Protein AF-A0A1I1V015-F1 (afdb_monomer_lite)

Sequence (105 aa):
MTDNPKKISLRQQIEAVRFAETRQRTLLGGGTLRELRPPREAEYDMQRLGSAARTLEWLQAHEDEIRKLLEIPAERRALLWDRMAEVAELLDSKAAAPAREEGQS

pLDDT: mean 79.82, std 14.71, range [40.09, 95.69]

Foldseek 3Di:
DPPPPDDDDLVNVLVVLVVVLVVLVCQLVVHPDPDPDDNVVSVVVNVVSVVVNVVSVVCVVCVVVVVVLVVPDPVVSVVCVVCVVVVVVVVVVVVPDPDPDDDDD

Secondary structure (DSSP, 8-state):
----PPPPPHHHHHHHHHHHHHHHHHHHTT-SS---S-HHHHHHHHHHHHHHHHHHHHHHHTHHHHHHHHHS-HHHHHHHHHTHHHHHHHHHHHHT---------

Radius of gyration: 23.27 Å; chains: 1; bounding box: 43×65×64 Å

Structure (mmCIF, N/CA/C/O backbone):
data_AF-A0A1I1V015-F1
#
_entry.id   AF-A0A1I1V015-F1
#
loop_
_atom_site.group_PDB
_atom_site.id
_atom_site.type_symbol
_atom_site.label_atom_id
_atom_site.label_alt_id
_atom_site.label_comp_id
_atom_site.label_asym_id
_atom_site.label_entity_id
_atom_site.label_seq_id
_atom_site.pdbx_PDB_ins_code
_atom_site.Cartn_x
_atom_site.Cartn_y
_atom_site.Cartn_z
_atom_site.occupancy
_atom_site.B_iso_or_equiv
_atom_site.auth_seq_id
_atom_site.auth_comp_id
_atom_site.auth_asym_id
_atom_site.auth_atom_id
_atom_site.pdbx_PDB_model_num
ATOM 1 N N . MET A 1 1 ? 8.441 -30.016 9.826 1.00 40.09 1 MET A N 1
ATOM 2 C CA . MET A 1 1 ? 8.784 -28.582 9.905 1.00 40.09 1 MET A CA 1
ATOM 3 C C . MET A 1 1 ? 7.871 -27.848 8.945 1.00 40.09 1 MET A C 1
ATOM 5 O O . MET A 1 1 ? 8.082 -27.921 7.746 1.00 40.09 1 MET A O 1
ATOM 9 N N . THR A 1 2 ? 6.785 -27.259 9.439 1.00 47.16 2 THR A N 1
ATOM 10 C CA . THR A 1 2 ? 5.979 -26.333 8.639 1.00 47.16 2 THR A CA 1
ATOM 11 C C . THR A 1 2 ? 6.661 -24.976 8.715 1.00 47.16 2 THR A C 1
ATOM 13 O O . THR A 1 2 ? 6.531 -24.285 9.727 1.00 47.16 2 THR A O 1
ATOM 16 N N . ASP A 1 3 ? 7.439 -24.634 7.689 1.00 52.28 3 ASP A N 1
ATOM 17 C CA . ASP A 1 3 ? 7.943 -23.276 7.499 1.00 52.28 3 ASP A CA 1
ATOM 18 C C . ASP A 1 3 ? 6.739 -22.359 7.309 1.00 52.28 3 ASP A C 1
ATOM 20 O O . ASP A 1 3 ? 6.182 -22.225 6.221 1.00 52.28 3 ASP A O 1
ATOM 24 N N . ASN A 1 4 ? 6.281 -21.771 8.411 1.00 54.09 4 ASN A N 1
ATOM 25 C CA . ASN A 1 4 ? 5.302 -20.706 8.360 1.00 54.09 4 ASN A CA 1
ATOM 26 C C . ASN A 1 4 ? 6.012 -19.538 7.656 1.00 54.09 4 ASN A C 1
ATOM 28 O O . ASN A 1 4 ? 7.032 -19.076 8.184 1.00 54.09 4 ASN A O 1
ATOM 32 N N . PRO A 1 5 ? 5.572 -19.097 6.461 1.00 58.81 5 PRO A N 1
ATOM 33 C CA . PRO A 1 5 ? 6.289 -18.075 5.715 1.00 58.81 5 PRO A CA 1
ATOM 34 C C . PRO A 1 5 ? 6.448 -16.850 6.611 1.00 58.81 5 PRO A C 1
ATOM 36 O O . PRO A 1 5 ? 5.464 -16.314 7.131 1.00 58.81 5 PRO A O 1
ATOM 39 N N . LYS A 1 6 ? 7.701 -16.445 6.853 1.00 73.25 6 LYS A N 1
ATOM 40 C CA . LYS A 1 6 ? 8.001 -15.270 7.674 1.00 73.25 6 LYS A CA 1
ATOM 41 C C . LYS A 1 6 ? 7.236 -14.090 7.082 1.00 73.25 6 LYS A C 1
ATOM 43 O O . 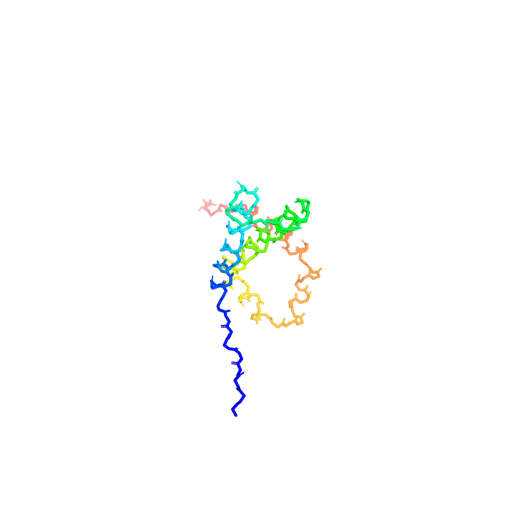LYS A 1 6 ? 7.469 -13.714 5.935 1.00 73.25 6 LYS A O 1
ATOM 48 N N . LYS A 1 7 ? 6.298 -13.536 7.854 1.00 79.12 7 LYS A N 1
ATOM 49 C CA . LYS A 1 7 ? 5.497 -12.387 7.425 1.00 79.12 7 LYS A CA 1
ATOM 50 C C . LYS A 1 7 ? 6.445 -11.228 7.110 1.00 79.12 7 LYS A C 1
ATOM 52 O O . LYS A 1 7 ? 7.194 -10.794 7.982 1.00 79.12 7 LYS A O 1
ATOM 57 N N . ILE A 1 8 ? 6.425 -10.758 5.865 1.00 83.00 8 ILE A N 1
ATOM 58 C CA . ILE A 1 8 ? 7.205 -9.599 5.418 1.00 83.00 8 ILE A CA 1
ATOM 59 C C . ILE A 1 8 ? 6.629 -8.364 6.111 1.00 83.00 8 ILE A C 1
ATOM 61 O O . ILE A 1 8 ? 5.417 -8.141 6.063 1.00 83.00 8 ILE A O 1
ATOM 65 N N . SER A 1 9 ? 7.476 -7.567 6.764 1.00 89.19 9 SER A N 1
ATOM 66 C CA . SER A 1 9 ? 7.016 -6.354 7.449 1.00 89.19 9 SER A CA 1
ATOM 67 C C . SER A 1 9 ? 6.437 -5.341 6.457 1.00 89.19 9 SER A C 1
ATOM 69 O O . SER A 1 9 ? 6.852 -5.289 5.299 1.00 89.19 9 SER A O 1
ATOM 71 N N . LEU A 1 10 ? 5.509 -4.494 6.908 1.00 89.12 10 LEU A N 1
ATOM 72 C CA . LEU A 1 10 ? 4.889 -3.481 6.048 1.00 89.12 10 LEU A CA 1
ATOM 73 C C . LEU A 1 10 ? 5.930 -2.535 5.423 1.00 89.12 10 LEU A C 1
ATOM 75 O O . LEU A 1 10 ? 5.837 -2.206 4.246 1.00 89.12 10 LEU A O 1
ATOM 79 N N . ARG A 1 11 ? 6.985 -2.184 6.173 1.00 89.25 11 ARG A N 1
ATOM 80 C CA . ARG A 1 11 ? 8.116 -1.393 5.662 1.00 89.25 11 ARG A CA 1
ATOM 81 C C . ARG A 1 11 ? 8.824 -2.081 4.492 1.00 89.25 11 ARG A C 1
ATOM 83 O O . ARG A 1 11 ? 9.028 -1.459 3.458 1.00 89.25 11 ARG A O 1
ATOM 90 N N . GLN A 1 12 ? 9.126 -3.371 4.623 1.00 91.81 12 GLN A N 1
ATOM 91 C CA . GLN A 1 12 ? 9.750 -4.149 3.546 1.00 91.81 12 GLN A CA 1
ATOM 92 C C . GLN A 1 12 ? 8.834 -4.276 2.318 1.00 91.81 12 GLN A C 1
ATOM 94 O O . GLN A 1 12 ? 9.318 -4.298 1.190 1.00 91.81 12 GLN A O 1
ATOM 99 N N . GLN A 1 13 ? 7.513 -4.332 2.518 1.00 92.62 13 GLN A N 1
ATOM 100 C CA . GLN A 1 13 ? 6.551 -4.317 1.412 1.00 92.62 13 GLN A CA 1
ATOM 101 C C . GLN A 1 13 ? 6.564 -2.967 0.679 1.00 92.62 13 GLN A C 1
ATOM 103 O O . GLN A 1 13 ? 6.617 -2.953 -0.549 1.00 92.62 13 GLN A O 1
ATOM 108 N N . ILE A 1 14 ? 6.580 -1.844 1.409 1.00 93.25 14 ILE A N 1
ATOM 109 C CA . ILE A 1 14 ? 6.690 -0.495 0.824 1.00 93.25 14 ILE A CA 1
ATOM 110 C C . ILE A 1 14 ? 7.972 -0.379 -0.005 1.00 93.25 14 ILE A C 1
ATOM 112 O O . ILE A 1 14 ? 7.915 0.009 -1.172 1.00 93.25 14 ILE A O 1
ATOM 116 N N . GLU A 1 15 ? 9.115 -0.764 0.566 1.00 94.12 15 GLU A N 1
ATOM 117 C CA . GLU A 1 15 ? 10.414 -0.731 -0.114 1.00 94.12 15 GLU A CA 1
ATOM 118 C C . GLU A 1 15 ? 10.402 -1.553 -1.409 1.00 94.12 15 GLU A C 1
ATOM 120 O O . GLU A 1 15 ? 10.833 -1.069 -2.457 1.00 94.12 15 GLU A O 1
ATOM 125 N N . ALA A 1 16 ? 9.845 -2.767 -1.370 1.00 93.69 16 ALA A N 1
ATOM 126 C CA . ALA A 1 16 ? 9.746 -3.631 -2.542 1.00 93.69 16 ALA A CA 1
ATOM 127 C C . ALA A 1 16 ? 8.884 -3.011 -3.656 1.00 93.69 16 ALA A C 1
ATOM 129 O O . ALA A 1 16 ? 9.267 -3.048 -4.829 1.00 93.69 16 ALA A O 1
ATOM 130 N N . VAL A 1 17 ? 7.742 -2.406 -3.308 1.00 94.44 17 VAL A N 1
ATOM 131 C CA . VAL A 1 17 ? 6.848 -1.772 -4.289 1.00 94.44 17 VAL A CA 1
ATOM 132 C C . VAL A 1 17 ? 7.474 -0.501 -4.867 1.00 94.44 17 VAL A C 1
ATOM 134 O O . VAL A 1 17 ? 7.434 -0.305 -6.081 1.00 94.44 17 VAL A O 1
ATOM 137 N N . ARG A 1 18 ? 8.123 0.330 -4.043 1.00 93.50 18 ARG A N 1
ATOM 138 C CA . ARG A 1 18 ? 8.842 1.533 -4.499 1.00 93.50 18 ARG A CA 1
ATOM 139 C C . ARG A 1 18 ? 10.020 1.194 -5.409 1.00 93.50 18 ARG A C 1
ATOM 141 O O . ARG A 1 18 ? 10.258 1.880 -6.408 1.00 93.50 18 ARG A O 1
ATOM 148 N N . PHE A 1 19 ? 10.735 0.112 -5.110 1.00 93.06 19 PHE A N 1
ATOM 149 C CA . PHE A 1 19 ? 11.779 -0.403 -5.987 1.00 93.06 19 PHE A CA 1
ATOM 150 C C . PHE A 1 19 ? 11.212 -0.861 -7.339 1.00 93.06 19 PHE A C 1
ATOM 152 O O . PHE A 1 19 ? 11.741 -0.482 -8.386 1.00 93.06 19 PHE A O 1
ATOM 159 N N . ALA A 1 20 ? 10.109 -1.617 -7.339 1.00 92.69 20 ALA A N 1
ATOM 160 C CA . ALA A 1 20 ? 9.436 -2.040 -8.567 1.00 92.69 20 ALA A CA 1
ATOM 161 C C . ALA A 1 20 ? 8.935 -0.845 -9.400 1.00 92.69 20 ALA A C 1
ATOM 163 O O . ALA A 1 20 ? 9.132 -0.823 -10.614 1.00 92.69 20 ALA A O 1
ATOM 164 N N . GLU A 1 21 ? 8.359 0.175 -8.755 1.00 92.19 21 GLU A N 1
ATOM 165 C CA . GLU A 1 21 ? 7.930 1.423 -9.401 1.00 92.19 21 GLU A CA 1
ATOM 166 C C . GLU A 1 21 ? 9.113 2.137 -10.073 1.00 92.19 21 GLU A C 1
ATOM 168 O O . GLU A 1 21 ? 9.037 2.529 -11.239 1.00 92.19 21 GLU A O 1
ATOM 173 N N . THR A 1 22 ? 10.233 2.259 -9.356 1.00 90.25 22 THR A N 1
ATOM 174 C CA . THR A 1 22 ? 11.456 2.902 -9.859 1.00 90.25 22 THR A CA 1
ATOM 175 C C . THR A 1 22 ? 12.019 2.144 -11.057 1.00 90.25 22 THR A C 1
ATOM 177 O O . THR A 1 22 ? 12.353 2.750 -12.074 1.00 90.25 22 THR A O 1
ATOM 180 N N . ARG A 1 23 ? 12.061 0.809 -10.980 1.00 88.19 23 ARG A N 1
ATOM 181 C CA . ARG A 1 23 ? 12.479 -0.042 -12.096 1.00 88.19 23 ARG A CA 1
ATOM 182 C C . ARG A 1 23 ? 11.580 0.154 -13.318 1.00 88.19 23 ARG A C 1
ATOM 184 O O . ARG A 1 23 ? 12.104 0.318 -14.415 1.00 88.19 23 ARG A O 1
ATOM 191 N N . GLN A 1 24 ? 10.258 0.171 -13.136 1.00 87.50 24 GLN A N 1
ATOM 192 C CA . GLN A 1 24 ? 9.307 0.365 -14.233 1.00 87.50 24 GLN A CA 1
ATOM 193 C C . GLN A 1 24 ? 9.470 1.739 -14.895 1.00 87.50 24 GLN A C 1
ATOM 195 O O . GLN A 1 24 ? 9.453 1.843 -16.119 1.00 87.50 24 GLN A O 1
ATOM 200 N N . ARG A 1 25 ? 9.708 2.788 -14.099 1.00 87.44 25 ARG A N 1
ATOM 201 C CA . ARG A 1 25 ? 9.993 4.136 -14.607 1.00 87.44 25 ARG A CA 1
ATOM 202 C C . ARG A 1 25 ? 11.249 4.167 -15.480 1.00 87.44 25 ARG A C 1
ATOM 204 O O . ARG A 1 25 ? 11.236 4.784 -16.540 1.00 87.44 25 ARG A O 1
ATOM 211 N N . THR A 1 26 ? 12.311 3.474 -15.069 1.00 86.00 26 THR A N 1
ATOM 212 C CA . THR A 1 26 ? 13.549 3.367 -15.856 1.00 86.00 26 THR A CA 1
ATOM 213 C C . THR A 1 26 ? 13.333 2.627 -17.177 1.00 86.00 26 THR A C 1
ATOM 215 O O . THR A 1 26 ? 13.897 3.025 -18.193 1.00 86.00 26 THR A O 1
ATOM 218 N N . LEU A 1 27 ? 12.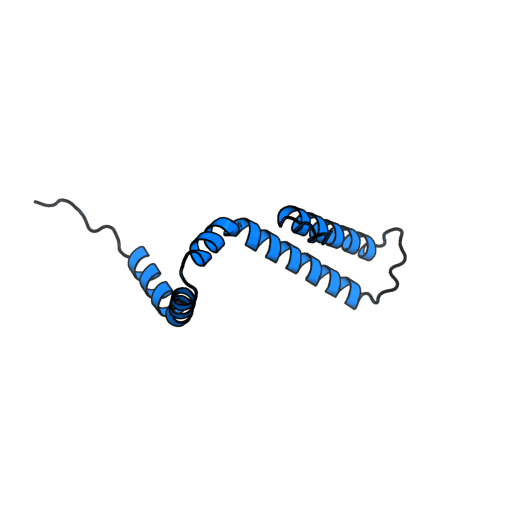510 1.573 -17.189 1.00 83.75 27 LEU A N 1
ATOM 219 C CA . LEU A 1 27 ? 12.180 0.833 -18.414 1.00 83.75 27 LEU A CA 1
ATOM 220 C C . LEU A 1 27 ? 11.400 1.703 -19.409 1.00 83.75 27 LEU A C 1
ATOM 222 O O . LEU A 1 27 ? 11.759 1.761 -20.583 1.00 83.75 27 LEU A O 1
ATOM 226 N N . LEU A 1 28 ? 10.402 2.447 -18.926 1.00 82.06 28 LEU A N 1
ATOM 227 C CA . LEU A 1 28 ? 9.639 3.404 -19.736 1.00 82.06 28 LEU A CA 1
ATOM 228 C C . LEU A 1 28 ? 10.507 4.546 -20.287 1.00 82.06 28 LEU A C 1
ATOM 230 O O . LEU A 1 28 ? 10.298 4.991 -21.411 1.00 82.06 28 LEU A O 1
ATOM 234 N N . GLY A 1 29 ? 11.500 5.002 -19.519 1.00 78.69 29 GLY A N 1
ATOM 235 C CA . GLY A 1 29 ? 12.439 6.058 -19.913 1.00 78.69 29 GLY A CA 1
ATOM 236 C C . GLY A 1 29 ? 13.517 5.637 -20.921 1.00 78.69 29 GLY A C 1
ATOM 237 O O . GLY A 1 29 ? 14.428 6.420 -21.176 1.00 78.69 29 GLY A O 1
ATOM 238 N N . GLY A 1 30 ? 13.450 4.419 -21.474 1.00 69.00 30 GLY A N 1
ATOM 239 C CA . GLY A 1 30 ? 14.425 3.919 -22.448 1.00 69.00 30 GLY A CA 1
ATOM 240 C C . GLY A 1 30 ? 15.682 3.303 -21.829 1.00 69.00 30 GLY A C 1
ATOM 241 O O . GLY A 1 30 ? 16.736 3.289 -22.463 1.00 69.00 30 GLY A O 1
ATOM 242 N N . GLY A 1 31 ? 15.595 2.799 -20.593 1.00 65.12 31 GLY A N 1
ATOM 243 C CA . GLY A 1 31 ? 16.667 2.023 -19.970 1.00 65.12 31 GLY A CA 1
ATOM 244 C C . GLY A 1 31 ? 17.106 0.819 -20.817 1.00 65.12 31 GLY A C 1
ATOM 245 O O . GLY A 1 31 ? 16.394 0.355 -21.701 1.00 65.12 31 GLY A O 1
ATOM 246 N N . THR A 1 32 ? 18.285 0.274 -20.515 1.00 58.69 32 THR A N 1
ATOM 247 C CA . THR A 1 32 ? 19.020 -0.763 -21.279 1.00 58.69 32 THR A CA 1
ATOM 248 C C . THR A 1 32 ? 18.288 -2.091 -21.544 1.00 58.69 32 THR A C 1
ATOM 250 O O . THR A 1 32 ? 18.837 -2.965 -22.214 1.00 58.69 32 THR A O 1
ATOM 253 N N . LEU A 1 33 ? 17.062 -2.271 -21.050 1.00 63.78 33 LEU A N 1
ATOM 254 C CA . LEU A 1 33 ? 16.246 -3.471 -21.222 1.00 63.78 33 LEU A CA 1
ATOM 255 C C . LEU A 1 33 ? 15.095 -3.188 -22.190 1.00 63.78 33 LEU A C 1
ATOM 257 O O . LEU A 1 33 ? 14.263 -2.318 -21.949 1.00 63.78 33 LEU A O 1
ATOM 261 N N . ARG A 1 34 ? 15.021 -3.970 -23.271 1.00 64.19 34 ARG A N 1
ATOM 262 C CA . ARG A 1 34 ? 13.925 -3.908 -24.242 1.00 64.19 34 ARG A CA 1
ATOM 263 C C . ARG A 1 34 ? 12.621 -4.366 -23.577 1.00 64.19 34 ARG A C 1
ATOM 265 O O . ARG A 1 34 ? 12.411 -5.560 -23.382 1.00 64.19 34 ARG A O 1
ATOM 272 N N . GLU A 1 35 ? 11.761 -3.416 -23.225 1.00 69.75 35 GLU A N 1
ATOM 273 C CA . GLU A 1 35 ? 10.400 -3.671 -22.744 1.00 69.75 35 GLU A CA 1
ATOM 274 C C . GLU A 1 35 ? 9.589 -4.317 -23.885 1.00 69.75 35 GLU A C 1
ATOM 276 O O . GLU A 1 35 ? 9.409 -3.726 -24.948 1.00 69.75 35 GLU A O 1
ATOM 281 N N . LEU A 1 36 ? 9.150 -5.566 -23.695 1.00 74.56 36 LEU A N 1
ATOM 282 C CA . LEU A 1 36 ? 8.333 -6.296 -24.678 1.00 74.56 36 LEU A CA 1
ATOM 283 C C . LEU A 1 36 ? 6.838 -5.960 -24.566 1.00 74.56 36 LEU A C 1
ATOM 285 O O . LEU A 1 36 ? 6.060 -6.316 -25.450 1.00 74.56 36 LEU A O 1
ATOM 289 N N . ARG A 1 37 ? 6.439 -5.310 -23.468 1.00 77.31 37 ARG A N 1
ATOM 290 C CA . ARG A 1 37 ? 5.050 -4.945 -23.189 1.00 77.31 37 ARG A CA 1
ATOM 291 C C . ARG A 1 37 ? 4.627 -3.720 -24.011 1.00 77.31 37 ARG A C 1
ATOM 293 O O . ARG A 1 37 ? 5.436 -2.810 -24.201 1.00 77.31 37 ARG A O 1
ATOM 300 N N . PRO A 1 38 ? 3.362 -3.649 -24.461 1.00 84.00 38 PRO A N 1
ATOM 301 C CA . PRO A 1 38 ? 2.798 -2.442 -25.054 1.00 84.00 38 PRO A CA 1
ATOM 302 C C . PRO A 1 38 ? 2.915 -1.224 -24.114 1.00 84.00 38 PRO A C 1
ATOM 304 O O . PRO A 1 38 ? 2.700 -1.371 -22.908 1.00 84.00 38 PRO A O 1
ATOM 307 N N . PRO A 1 39 ? 3.155 -0.003 -24.636 1.00 83.19 39 PRO A N 1
ATOM 308 C CA . PRO A 1 39 ? 3.325 1.200 -23.809 1.00 83.19 39 PRO A CA 1
ATOM 309 C C . PRO A 1 39 ? 2.176 1.463 -22.826 1.00 83.19 39 PRO A C 1
ATOM 311 O O . PRO A 1 39 ? 2.412 1.799 -21.670 1.00 83.19 39 PRO A O 1
ATOM 314 N N . ARG A 1 40 ? 0.928 1.223 -23.251 1.00 85.81 40 ARG A N 1
ATOM 315 C CA . ARG A 1 40 ? -0.263 1.400 -22.402 1.00 85.81 40 ARG A CA 1
ATOM 316 C C . ARG A 1 40 ? -0.271 0.486 -21.178 1.00 85.81 40 ARG A C 1
ATOM 318 O O . ARG A 1 40 ? -0.694 0.904 -20.107 1.00 85.81 40 ARG A O 1
ATOM 325 N N . GLU A 1 41 ? 0.181 -0.755 -21.331 1.00 86.69 41 GLU A N 1
ATOM 326 C CA . GLU A 1 41 ? 0.253 -1.706 -20.216 1.00 86.69 41 GLU A CA 1
ATOM 327 C C . GLU A 1 41 ? 1.351 -1.300 -19.235 1.00 86.69 41 GLU A C 1
ATOM 329 O O . GLU A 1 41 ? 1.143 -1.318 -18.025 1.00 86.69 41 GLU A O 1
ATOM 334 N N . ALA A 1 42 ? 2.492 -0.850 -19.756 1.00 84.88 42 ALA A N 1
ATOM 335 C CA . ALA A 1 42 ? 3.606 -0.380 -18.946 1.00 84.88 42 ALA A CA 1
ATOM 336 C C . ALA A 1 42 ? 3.254 0.891 -18.138 1.00 84.88 42 ALA A C 1
ATOM 338 O O . ALA A 1 42 ? 3.626 1.004 -16.967 1.00 84.88 42 ALA A O 1
ATOM 339 N N . GLU A 1 43 ? 2.497 1.823 -18.724 1.00 87.19 43 GLU A N 1
ATOM 340 C CA . GLU A 1 43 ? 1.947 2.994 -18.024 1.00 87.19 43 GLU A CA 1
ATOM 341 C C .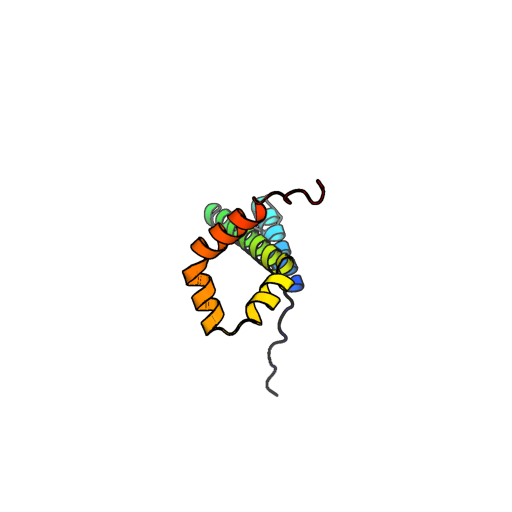 GLU A 1 43 ? 0.928 2.600 -16.948 1.00 87.19 43 GLU A C 1
ATOM 343 O O . GLU A 1 43 ? 0.971 3.112 -15.825 1.00 87.19 43 GLU A O 1
ATOM 348 N N . TYR A 1 44 ? 0.029 1.668 -17.267 1.00 90.19 44 TYR A N 1
ATOM 349 C CA . TYR A 1 44 ? -0.973 1.182 -16.324 1.00 90.19 44 TYR A CA 1
ATOM 350 C C . TYR A 1 44 ? -0.332 0.469 -15.125 1.00 90.19 44 TYR A C 1
ATOM 352 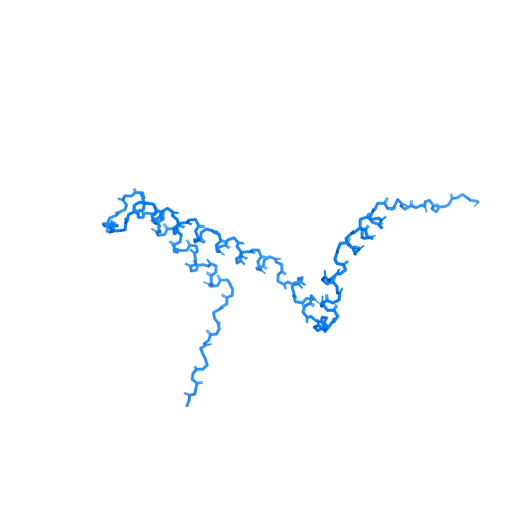O O . TYR A 1 44 ? -0.698 0.725 -13.975 1.00 90.19 44 TYR A O 1
ATOM 360 N N . ASP A 1 45 ? 0.687 -0.358 -15.360 1.00 88.50 45 ASP A N 1
ATOM 361 C CA . ASP A 1 45 ? 1.457 -1.009 -14.299 1.00 88.50 45 ASP A CA 1
ATOM 362 C C . ASP A 1 45 ? 2.172 0.014 -13.406 1.00 88.50 45 ASP A C 1
ATOM 364 O O . ASP A 1 45 ? 2.151 -0.116 -12.180 1.00 88.50 45 ASP A O 1
ATOM 368 N N . MET A 1 46 ? 2.736 1.080 -13.983 1.00 91.50 46 MET A N 1
ATOM 369 C CA . MET A 1 46 ? 3.331 2.171 -13.206 1.00 91.50 46 MET A CA 1
ATOM 370 C C . MET A 1 46 ? 2.295 2.845 -12.289 1.00 91.50 46 MET A C 1
ATOM 372 O O . MET A 1 46 ? 2.571 3.078 -11.110 1.00 91.50 46 MET A O 1
ATOM 376 N N . GLN A 1 47 ? 1.086 3.120 -12.791 1.00 92.75 47 GLN A N 1
ATOM 377 C CA . GLN A 1 47 ? 0.005 3.693 -11.980 1.00 92.75 47 GLN A CA 1
ATOM 378 C C . GLN A 1 47 ? -0.430 2.757 -10.847 1.00 92.75 47 GLN A C 1
ATOM 380 O O . GLN A 1 47 ? -0.672 3.215 -9.724 1.00 92.75 47 GLN A O 1
ATOM 385 N N . ARG A 1 48 ? -0.501 1.447 -11.112 1.00 93.88 48 ARG A N 1
ATOM 386 C CA . ARG A 1 48 ? -0.836 0.432 -10.102 1.00 93.88 48 ARG A CA 1
ATOM 387 C C . ARG A 1 48 ? 0.223 0.349 -9.012 1.00 93.88 48 ARG A C 1
ATOM 389 O O . ARG A 1 48 ? -0.136 0.370 -7.838 1.00 93.88 48 ARG A O 1
ATO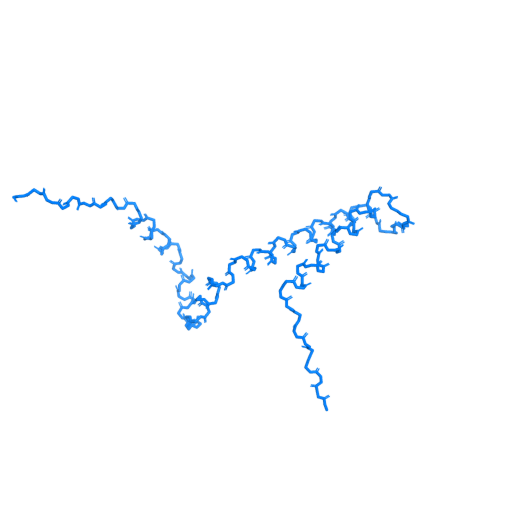M 396 N N . LEU A 1 49 ? 1.503 0.313 -9.382 1.00 93.94 49 LEU A N 1
ATOM 397 C CA . LEU A 1 49 ? 2.618 0.290 -8.432 1.00 93.94 49 LEU A CA 1
ATOM 398 C C . LEU A 1 49 ? 2.636 1.549 -7.561 1.00 93.94 49 LEU A C 1
ATOM 400 O O . LEU A 1 49 ? 2.696 1.446 -6.337 1.00 93.94 49 LEU A O 1
ATOM 404 N N . GLY A 1 50 ? 2.488 2.728 -8.170 1.00 91.75 50 GLY A N 1
ATOM 405 C CA . GLY A 1 50 ? 2.421 3.986 -7.426 1.00 91.75 50 GLY A CA 1
ATOM 406 C C . GLY A 1 50 ? 1.212 4.058 -6.484 1.00 91.75 50 GLY A C 1
ATOM 407 O O . GLY A 1 50 ? 1.326 4.562 -5.368 1.00 91.75 50 GLY A O 1
ATOM 408 N N . SER A 1 51 ? 0.056 3.529 -6.899 1.00 94.88 51 SER A N 1
ATOM 409 C CA . SER A 1 51 ? -1.141 3.468 -6.046 1.00 94.88 51 SER A CA 1
ATOM 410 C C . SER A 1 51 ? -0.956 2.505 -4.878 1.00 94.88 51 SER A C 1
ATOM 412 O O . SER A 1 51 ? -1.242 2.876 -3.745 1.00 94.88 51 SER A O 1
ATOM 414 N N . ALA A 1 52 ? -0.403 1.316 -5.130 1.00 95.00 52 ALA A N 1
ATOM 415 C CA . ALA A 1 52 ? -0.096 0.345 -4.087 1.00 95.00 52 ALA A CA 1
ATOM 416 C C . ALA A 1 52 ? 0.884 0.917 -3.052 1.00 95.00 52 ALA A C 1
ATOM 418 O O . ALA A 1 52 ? 0.641 0.789 -1.855 1.00 95.00 52 ALA A O 1
ATOM 419 N N . ALA A 1 53 ? 1.943 1.607 -3.492 1.00 93.00 53 ALA A N 1
ATOM 420 C CA . ALA A 1 53 ? 2.896 2.237 -2.582 1.00 93.00 53 ALA A CA 1
ATOM 421 C C . ALA A 1 53 ? 2.219 3.270 -1.667 1.00 93.00 53 ALA A C 1
ATOM 423 O O . ALA A 1 53 ? 2.387 3.204 -0.452 1.00 93.00 53 ALA A O 1
ATOM 424 N N . ARG A 1 54 ? 1.385 4.160 -2.229 1.00 94.31 54 ARG A N 1
ATOM 425 C CA . ARG A 1 54 ? 0.625 5.151 -1.446 1.00 94.31 54 ARG A CA 1
ATOM 426 C C . ARG A 1 54 ? -0.330 4.501 -0.448 1.00 94.31 54 ARG A C 1
ATOM 428 O O . ARG A 1 54 ? -0.441 4.971 0.678 1.00 94.31 54 ARG A O 1
ATOM 435 N N . THR A 1 55 ? -1.012 3.424 -0.838 1.00 95.69 55 THR A N 1
ATOM 436 C CA . THR A 1 55 ? -1.889 2.679 0.075 1.00 95.69 55 THR A CA 1
ATOM 437 C C . THR A 1 55 ? -1.100 2.079 1.235 1.00 95.69 55 THR A C 1
ATOM 439 O O . THR A 1 55 ? -1.524 2.195 2.381 1.00 95.69 55 THR A O 1
ATOM 442 N N . LEU A 1 56 ? 0.055 1.466 0.969 1.00 94.69 56 LEU A N 1
ATOM 443 C CA . LEU A 1 56 ? 0.890 0.877 2.018 1.00 94.69 56 LEU A CA 1
ATOM 444 C C . LEU A 1 56 ? 1.482 1.944 2.951 1.00 94.69 56 LEU A C 1
ATOM 446 O O . LEU A 1 56 ? 1.521 1.739 4.161 1.00 94.69 56 LEU A O 1
ATOM 450 N N . GLU A 1 57 ? 1.894 3.090 2.410 1.00 93.31 57 GLU A N 1
ATOM 451 C CA . GLU A 1 57 ? 2.347 4.245 3.195 1.00 93.31 57 GLU A CA 1
ATOM 452 C C . GLU A 1 57 ? 1.228 4.802 4.077 1.00 93.31 57 GLU A C 1
ATOM 454 O O . GLU A 1 57 ? 1.456 5.067 5.255 1.00 93.31 57 GLU A O 1
ATOM 459 N N . TRP A 1 58 ? 0.004 4.911 3.549 1.00 95.50 58 TRP A N 1
ATOM 460 C CA . TRP A 1 58 ? -1.160 5.313 4.336 1.00 95.50 58 TRP A CA 1
ATOM 461 C C . TRP A 1 58 ? -1.421 4.329 5.482 1.00 95.50 58 TRP A C 1
ATOM 463 O O . TRP A 1 58 ? -1.570 4.755 6.624 1.00 95.50 58 TRP A O 1
ATOM 473 N N . LEU A 1 59 ? -1.394 3.020 5.210 1.00 92.94 59 LEU A N 1
ATOM 474 C CA . LEU A 1 59 ? -1.559 1.989 6.240 1.00 92.94 59 LEU A CA 1
ATOM 475 C C . LEU A 1 59 ? -0.473 2.067 7.318 1.00 92.94 59 LEU A C 1
ATOM 477 O O . LEU A 1 59 ? -0.768 1.874 8.492 1.00 92.94 59 LEU A O 1
ATOM 481 N N . GLN A 1 60 ? 0.772 2.358 6.932 1.00 92.50 60 GLN A N 1
ATOM 482 C CA . GLN A 1 60 ? 1.870 2.529 7.881 1.00 92.50 60 GLN A CA 1
ATOM 483 C C . GLN A 1 60 ? 1.690 3.788 8.733 1.00 92.50 60 GLN A C 1
ATOM 485 O O . GLN A 1 60 ? 1.916 3.739 9.938 1.00 92.50 60 GLN A O 1
ATOM 490 N N . ALA A 1 61 ? 1.276 4.901 8.126 1.00 93.50 61 ALA A N 1
ATOM 491 C CA . ALA A 1 61 ? 1.068 6.162 8.831 1.00 93.50 61 ALA A CA 1
ATOM 492 C C . ALA A 1 61 ? -0.092 6.100 9.840 1.00 93.50 61 ALA A C 1
ATOM 494 O O . ALA A 1 61 ? -0.035 6.773 10.863 1.00 93.50 61 ALA A O 1
ATOM 495 N N . HIS A 1 62 ? -1.106 5.270 9.580 1.00 93.12 62 HIS A N 1
ATOM 496 C CA . HIS A 1 62 ? -2.304 5.144 10.420 1.00 93.12 62 HIS A CA 1
ATOM 497 C C . HIS A 1 62 ? -2.328 3.830 11.218 1.00 93.12 62 HIS A C 1
ATOM 499 O O . HIS A 1 62 ? -3.377 3.412 11.707 1.00 93.12 62 HIS A O 1
ATOM 505 N N . GLU A 1 63 ? -1.185 3.151 11.365 1.00 90.56 63 GLU A N 1
ATOM 506 C CA . GLU A 1 63 ? -1.115 1.831 12.000 1.00 90.56 63 GLU A CA 1
ATOM 507 C C . GLU A 1 63 ? -1.684 1.841 13.429 1.00 90.56 63 GLU A C 1
ATOM 509 O O . GLU A 1 63 ? -2.457 0.954 13.795 1.00 90.56 63 GLU A O 1
ATOM 514 N N . ASP A 1 64 ? -1.355 2.857 14.228 1.00 89.31 64 ASP A N 1
ATOM 515 C CA . ASP A 1 64 ? -1.822 2.953 15.614 1.00 89.31 64 ASP A CA 1
ATOM 516 C C . ASP A 1 64 ? -3.331 3.208 15.711 1.00 89.31 64 ASP A C 1
ATOM 518 O O . ASP A 1 64 ? -3.998 2.672 16.595 1.00 89.31 64 ASP A O 1
ATOM 522 N N . GLU A 1 65 ? -3.896 3.986 14.789 1.00 88.56 65 GLU A N 1
ATOM 523 C CA . GLU A 1 65 ? -5.340 4.228 14.711 1.00 88.56 65 GLU A CA 1
ATOM 524 C C . GLU A 1 65 ? -6.089 2.961 14.298 1.00 88.56 65 GLU A C 1
ATOM 526 O O . GLU A 1 65 ? -7.095 2.599 14.910 1.00 88.56 65 GLU A O 1
ATOM 531 N N . ILE A 1 66 ? -5.552 2.233 13.315 1.00 87.69 66 ILE A N 1
ATOM 532 C CA . ILE A 1 66 ? -6.091 0.945 12.874 1.00 87.69 66 ILE A CA 1
ATOM 533 C C . ILE A 1 66 ? -6.050 -0.066 14.024 1.00 87.69 66 ILE A C 1
ATOM 535 O O . ILE A 1 66 ? -7.036 -0.765 14.254 1.00 87.69 66 ILE A O 1
ATOM 539 N N . ARG A 1 67 ? -4.948 -0.136 14.784 1.00 89.06 67 ARG A N 1
ATOM 540 C CA . ARG A 1 67 ? -4.845 -1.024 15.954 1.00 89.06 67 ARG A CA 1
ATOM 541 C C . ARG A 1 67 ? -5.902 -0.699 17.005 1.00 89.06 67 ARG A C 1
ATOM 543 O O . ARG A 1 67 ? -6.616 -1.609 17.415 1.00 89.06 67 ARG A O 1
ATOM 550 N N . LYS A 1 68 ? -6.068 0.578 17.367 1.00 88.00 68 LYS A N 1
ATOM 551 C CA . LYS A 1 68 ? -7.123 1.023 18.298 1.00 88.00 68 LYS A CA 1
ATOM 552 C C . LYS A 1 68 ? -8.517 0.650 17.802 1.00 88.00 68 LYS A C 1
ATOM 554 O O . LYS A 1 68 ? -9.348 0.190 18.578 1.00 88.00 68 LYS A O 1
ATOM 559 N N . LEU A 1 69 ? -8.779 0.807 16.503 1.00 86.31 69 LEU A N 1
ATOM 560 C CA . LEU A 1 69 ? -10.053 0.396 15.921 1.00 86.31 69 LEU A CA 1
ATOM 561 C C . LEU A 1 69 ? -10.254 -1.117 16.070 1.00 86.31 69 LEU A C 1
ATOM 563 O O . LEU A 1 69 ? -11.336 -1.550 16.452 1.00 86.31 69 LEU A O 1
ATOM 567 N N . LEU A 1 70 ? -9.220 -1.922 15.812 1.00 87.56 70 LEU A N 1
ATOM 568 C CA . LEU A 1 70 ? -9.278 -3.384 15.892 1.00 87.56 70 LEU A CA 1
ATOM 569 C C . LEU A 1 70 ? -9.443 -3.932 17.319 1.00 87.56 70 LEU A C 1
ATOM 571 O O . LEU A 1 70 ? -9.925 -5.057 17.459 1.00 87.56 70 LEU A O 1
ATOM 575 N N . GLU A 1 71 ? -9.112 -3.160 18.357 1.00 91.00 71 GLU A N 1
ATOM 576 C CA . GLU A 1 71 ? -9.399 -3.505 19.760 1.00 91.00 71 GLU A CA 1
ATOM 577 C C . GLU A 1 71 ? -10.906 -3.519 20.067 1.00 91.00 71 GLU A C 1
ATOM 579 O O . GLU A 1 71 ? -11.361 -4.249 20.949 1.00 91.00 71 GLU A O 1
ATOM 584 N N . ILE A 1 72 ? -11.707 -2.754 19.319 1.00 87.25 72 ILE A N 1
ATOM 585 C CA . ILE A 1 72 ? -13.167 -2.756 19.449 1.00 87.25 72 ILE A CA 1
ATOM 586 C C . ILE A 1 72 ? -13.707 -4.094 18.916 1.00 87.25 72 ILE A C 1
ATOM 588 O O . ILE A 1 72 ? -13.361 -4.457 17.793 1.00 87.25 72 ILE A O 1
ATOM 592 N N . PRO A 1 73 ? -14.592 -4.815 19.635 1.00 91.44 73 PRO A N 1
ATOM 593 C CA . PRO A 1 73 ? -15.208 -6.051 19.142 1.00 91.44 73 PRO A CA 1
ATOM 594 C C . PRO A 1 73 ? -15.847 -5.895 17.756 1.00 91.44 73 PRO A C 1
ATOM 596 O O . PRO A 1 73 ? -16.408 -4.844 17.439 1.00 91.44 73 PRO A O 1
ATOM 599 N N . ALA A 1 74 ? -15.777 -6.938 16.924 1.00 86.88 74 ALA A N 1
ATOM 600 C CA . ALA A 1 74 ? -16.169 -6.865 15.515 1.00 86.88 74 ALA A CA 1
ATOM 601 C C . ALA A 1 74 ? -17.631 -6.430 15.320 1.00 86.88 74 ALA A C 1
ATOM 603 O O . ALA A 1 74 ? -17.916 -5.612 14.448 1.00 86.88 74 ALA A O 1
ATOM 604 N N . GLU A 1 75 ? -18.531 -6.903 16.181 1.00 86.88 75 GLU A N 1
ATOM 605 C CA . GLU A 1 75 ? -19.956 -6.566 16.173 1.00 86.88 75 GLU A CA 1
ATOM 606 C C . GLU A 1 75 ? -20.167 -5.070 16.438 1.00 86.88 75 GLU A C 1
ATOM 608 O O . GLU A 1 75 ? -21.006 -4.421 15.817 1.00 86.88 75 GLU A O 1
ATOM 613 N N . ARG A 1 76 ? -19.352 -4.495 17.331 1.00 83.06 76 ARG A N 1
ATOM 614 C CA . ARG A 1 76 ? -19.395 -3.067 17.667 1.00 83.06 76 ARG A CA 1
ATOM 615 C C . ARG A 1 76 ? -18.748 -2.199 16.591 1.00 83.06 76 ARG A C 1
ATOM 617 O O . ARG A 1 76 ? -19.227 -1.094 16.361 1.00 83.06 76 ARG A O 1
ATOM 624 N N . ARG A 1 77 ? -17.708 -2.687 15.904 1.00 83.38 77 ARG A N 1
ATOM 625 C CA . ARG A 1 77 ? -17.138 -1.994 14.733 1.00 83.38 77 ARG A CA 1
ATOM 626 C C . ARG A 1 77 ? -18.128 -1.918 13.577 1.00 83.38 77 ARG A C 1
ATOM 628 O O . ARG A 1 77 ? -18.202 -0.877 12.940 1.00 83.38 77 ARG A O 1
ATOM 635 N N . ALA A 1 78 ? -18.883 -2.988 13.323 1.00 80.50 78 ALA A N 1
ATOM 636 C CA . ALA A 1 78 ? -19.917 -2.995 12.286 1.00 80.50 78 ALA A CA 1
ATOM 637 C C . ALA A 1 78 ? -21.004 -1.948 12.580 1.00 80.50 78 ALA A C 1
ATOM 639 O O . ALA A 1 78 ? -21.300 -1.116 11.731 1.00 80.50 78 ALA A O 1
ATOM 640 N N . LEU A 1 79 ? -21.491 -1.901 13.826 1.00 82.06 79 LEU A N 1
ATOM 641 C CA . LEU A 1 79 ? -22.423 -0.864 14.285 1.00 82.06 79 LEU A CA 1
ATOM 642 C C . LEU A 1 79 ? -21.855 0.556 14.147 1.00 82.06 79 LEU A C 1
ATOM 644 O O . LEU A 1 79 ? -22.584 1.468 13.768 1.00 82.06 79 LEU A O 1
ATOM 648 N N . LEU A 1 80 ? -20.567 0.753 14.455 1.00 78.00 80 LEU A N 1
ATOM 649 C CA . LEU A 1 80 ? -19.895 2.040 14.261 1.00 78.00 80 LEU A CA 1
ATOM 650 C C . LEU A 1 80 ? -19.889 2.430 12.779 1.00 78.00 80 LEU A C 1
ATOM 652 O O . LEU A 1 80 ? -20.201 3.571 12.464 1.00 78.00 80 LEU A O 1
ATOM 656 N N . TRP A 1 81 ? -19.569 1.483 11.891 1.00 79.38 81 TRP A N 1
ATOM 657 C CA . TRP A 1 81 ? -19.528 1.684 10.443 1.00 79.38 81 TRP A CA 1
ATOM 658 C C . TRP A 1 81 ? -20.892 2.100 9.883 1.00 79.38 81 TRP A C 1
ATOM 660 O O . TRP A 1 81 ? -20.986 3.095 9.167 1.00 79.38 81 TRP A O 1
ATOM 670 N N . ASP A 1 82 ? -21.960 1.415 10.294 1.00 80.94 82 ASP A N 1
ATOM 671 C CA . ASP A 1 82 ? -23.338 1.735 9.894 1.00 80.94 82 ASP A CA 1
ATOM 672 C C . ASP A 1 82 ? -23.784 3.126 10.369 1.00 80.94 82 ASP A C 1
ATOM 674 O O . ASP A 1 82 ? -24.660 3.752 9.774 1.00 80.94 82 ASP A O 1
ATOM 678 N N . ARG A 1 83 ? -23.170 3.620 11.448 1.00 80.88 83 ARG A N 1
ATOM 679 C CA . ARG A 1 83 ? -23.473 4.909 12.076 1.00 80.88 83 ARG A CA 1
ATOM 680 C C . ARG A 1 83 ? -22.420 5.974 11.792 1.00 80.88 83 ARG A C 1
ATOM 682 O O . ARG A 1 83 ? -22.495 7.052 12.372 1.00 80.88 83 ARG A O 1
ATOM 689 N N . MET A 1 84 ? -21.453 5.720 10.907 1.00 78.00 84 MET A N 1
ATOM 690 C CA . MET A 1 84 ? -20.315 6.625 10.705 1.00 78.00 84 MET A CA 1
ATOM 691 C C . MET A 1 84 ? -20.729 8.028 10.275 1.00 78.00 84 MET A C 1
ATOM 693 O O . MET A 1 84 ? -20.100 8.983 10.716 1.00 78.00 84 MET A O 1
ATOM 697 N N . ALA A 1 85 ? -21.781 8.164 9.463 1.00 74.44 85 ALA A N 1
ATOM 698 C CA . ALA A 1 85 ? -22.294 9.475 9.068 1.00 74.44 85 ALA A CA 1
ATOM 699 C C . ALA A 1 85 ? -22.821 10.261 10.283 1.00 74.44 85 ALA A C 1
ATOM 701 O O . ALA A 1 85 ? -22.411 11.394 10.510 1.00 74.44 85 ALA A O 1
ATOM 702 N N . GLU A 1 86 ? -23.638 9.622 11.124 1.00 78.88 86 GLU A N 1
ATOM 703 C CA . GLU A 1 86 ? -24.191 10.223 12.346 1.00 78.88 86 GLU A CA 1
ATOM 704 C C . GLU A 1 86 ? -23.091 10.540 13.376 1.00 78.88 86 GLU A C 1
ATOM 706 O O . GLU A 1 86 ? -23.122 11.571 14.046 1.00 78.88 86 GLU A O 1
ATOM 711 N N . VAL A 1 87 ? -22.088 9.663 13.497 1.00 73.75 87 VAL A N 1
ATOM 712 C CA . VAL A 1 87 ? -20.933 9.868 14.381 1.00 73.75 87 VAL A CA 1
ATOM 713 C C . VAL A 1 87 ? -20.054 11.015 13.879 1.00 73.75 87 VAL A C 1
ATOM 715 O O . VAL A 1 87 ? -19.611 11.820 14.695 1.00 73.75 87 VAL A O 1
ATOM 718 N N . ALA A 1 88 ? -19.819 11.121 12.568 1.00 74.56 88 ALA A N 1
ATOM 719 C CA . ALA A 1 88 ? -19.061 12.220 11.974 1.00 74.56 88 ALA A CA 1
ATOM 720 C C . ALA A 1 88 ? -19.759 13.566 12.213 1.00 74.56 88 ALA A C 1
ATOM 722 O O . ALA A 1 88 ? -19.137 14.486 12.739 1.00 74.56 88 ALA A O 1
ATOM 723 N N . GLU A 1 89 ? -21.069 13.647 11.958 1.00 75.25 89 GLU A N 1
ATOM 724 C CA . GLU A 1 89 ? -21.864 14.850 12.232 1.00 75.25 89 GLU A CA 1
ATOM 725 C C . GLU A 1 89 ? -21.836 15.239 13.720 1.00 75.25 89 GLU A C 1
ATOM 727 O O . GLU A 1 89 ? -21.691 16.416 14.061 1.00 75.25 89 GLU A O 1
ATOM 732 N N . LEU A 1 90 ? -21.920 14.266 14.633 1.00 74.06 90 LEU A N 1
ATOM 733 C CA . LEU A 1 90 ? -21.847 14.513 16.076 1.00 74.06 90 LEU A CA 1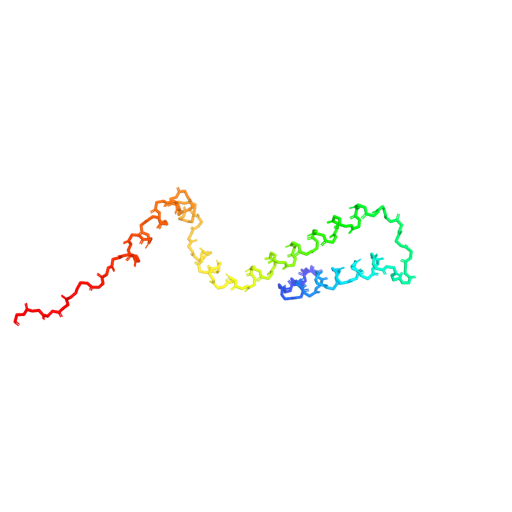
ATOM 734 C C . LEU A 1 90 ? -20.464 15.026 16.513 1.00 74.06 90 LEU A C 1
ATOM 736 O O . LEU A 1 90 ? -20.374 15.896 17.385 1.00 74.06 90 LEU A O 1
ATOM 740 N N . LEU A 1 91 ? -19.387 14.477 15.948 1.00 74.12 91 LEU A N 1
ATOM 741 C CA . LEU A 1 91 ? -18.018 14.896 16.251 1.00 74.12 91 LEU A CA 1
ATOM 742 C C . LEU A 1 91 ? -17.746 16.313 15.738 1.00 74.12 91 LEU A C 1
ATOM 744 O O . LEU A 1 91 ? -17.226 17.126 16.503 1.00 74.12 91 LEU A O 1
ATOM 748 N N . ASP A 1 92 ? -18.186 16.640 14.523 1.00 75.38 92 ASP A N 1
ATOM 749 C CA . ASP A 1 92 ? -18.088 17.993 13.964 1.00 75.38 92 ASP A CA 1
ATOM 750 C C . ASP A 1 92 ? -18.888 19.002 14.801 1.00 75.38 92 ASP A C 1
ATOM 752 O O . ASP A 1 92 ? -18.394 20.079 15.141 1.00 75.38 92 ASP A O 1
ATOM 756 N N . SER A 1 93 ? -20.090 18.617 15.243 1.00 74.06 93 SER A N 1
ATOM 757 C CA . SER A 1 93 ? -20.942 19.434 16.119 1.00 74.06 93 SER A CA 1
ATOM 758 C C . SER A 1 93 ? -20.295 19.727 17.478 1.00 74.06 93 SER A C 1
ATOM 760 O O . SER A 1 93 ? -20.469 20.811 18.036 1.00 74.06 93 SER A O 1
ATOM 762 N N . LYS A 1 94 ? -19.549 18.763 18.034 1.00 65.00 94 LYS A N 1
ATOM 763 C CA . LYS A 1 94 ? -18.829 18.930 19.306 1.00 65.00 94 LYS A CA 1
ATOM 764 C C . LYS A 1 94 ? -17.529 19.712 19.148 1.00 65.00 94 LYS A C 1
ATOM 766 O O . LYS A 1 94 ? -17.196 20.480 20.045 1.00 65.00 94 LYS A O 1
ATOM 771 N N . ALA A 1 95 ? -16.818 19.546 18.034 1.00 66.25 95 ALA A N 1
ATOM 772 C CA . ALA A 1 95 ? -15.624 20.328 17.715 1.00 66.25 95 ALA A CA 1
ATOM 773 C C . ALA A 1 95 ? -15.955 21.807 17.437 1.00 66.25 95 ALA A C 1
ATOM 775 O O . ALA A 1 95 ? -15.141 22.683 17.717 1.00 66.25 95 ALA A O 1
ATOM 776 N N . ALA A 1 96 ? -17.163 22.091 16.939 1.00 60.56 96 ALA A N 1
ATOM 777 C CA . ALA A 1 96 ? -17.655 23.442 16.674 1.00 60.56 96 ALA A CA 1
ATOM 778 C C . ALA A 1 96 ? -18.214 24.180 17.908 1.00 60.56 96 ALA A C 1
ATOM 780 O O . ALA A 1 96 ? -18.579 25.351 17.797 1.00 60.56 96 ALA A O 1
ATOM 781 N N . ALA A 1 97 ? -18.305 23.540 19.080 1.00 48.78 97 ALA A N 1
ATOM 782 C CA . ALA A 1 97 ? -18.781 24.202 20.291 1.00 48.78 97 ALA A CA 1
ATOM 783 C C . ALA A 1 97 ? -17.654 25.063 20.906 1.00 48.78 97 ALA A C 1
ATOM 785 O O . ALA A 1 97 ? -16.670 24.500 21.392 1.00 48.78 97 ALA A O 1
ATOM 786 N N . PRO A 1 98 ? -17.755 26.409 20.929 1.00 52.22 98 PRO A N 1
ATOM 787 C CA . PRO A 1 98 ? -16.764 27.224 21.619 1.00 52.22 98 PRO A CA 1
ATOM 788 C C . PRO A 1 98 ? -16.852 26.974 23.127 1.00 52.22 98 PRO A C 1
ATOM 790 O O . PRO A 1 98 ? -17.948 26.837 23.681 1.00 52.22 98 PRO A O 1
ATOM 793 N N . ALA A 1 99 ? -15.689 26.934 23.783 1.00 53.97 99 ALA A N 1
ATOM 794 C CA . ALA A 1 99 ? -15.568 26.942 25.235 1.00 53.97 99 ALA A CA 1
ATOM 795 C C . ALA A 1 99 ? -16.360 28.137 25.790 1.00 53.97 99 ALA A C 1
ATOM 797 O O . ALA A 1 99 ? -15.946 29.287 25.652 1.00 53.97 99 ALA A O 1
ATOM 798 N N . ARG A 1 100 ? -17.548 27.874 26.341 1.00 53.09 100 ARG A N 1
ATOM 799 C CA . ARG A 1 100 ? -18.374 28.903 26.970 1.00 53.09 100 ARG A CA 1
ATOM 800 C C . ARG A 1 100 ? -17.715 29.306 28.285 1.00 53.09 100 ARG A C 1
ATOM 802 O O . ARG A 1 100 ? -17.718 28.527 29.228 1.00 53.09 100 ARG A O 1
ATOM 809 N N . GLU A 1 101 ? -17.124 30.497 28.249 1.00 52.09 101 GLU A N 1
ATOM 810 C CA . GLU A 1 101 ? -16.933 31.472 29.329 1.00 52.09 101 GLU A CA 1
ATOM 811 C C . GLU A 1 101 ? -17.153 30.937 30.755 1.00 52.09 101 GLU A C 1
ATOM 813 O O . GLU A 1 101 ? -18.272 30.913 31.269 1.00 52.09 101 GLU A O 1
ATOM 818 N N . GLU A 1 102 ? -16.059 30.582 31.430 1.00 48.34 102 GLU A N 1
ATOM 819 C CA . GLU A 1 102 ? -16.015 30.646 32.888 1.00 48.34 102 GLU A CA 1
ATOM 820 C C . GLU A 1 102 ? -15.754 32.099 33.308 1.00 48.34 102 GLU A C 1
ATOM 822 O O . GLU A 1 102 ? -14.726 32.680 32.962 1.00 48.34 102 GLU A O 1
ATOM 827 N N . GLY A 1 103 ? -16.673 32.664 34.097 1.00 43.75 103 GLY A N 1
ATOM 828 C CA . GLY A 1 103 ? -16.342 33.732 35.040 1.00 43.75 103 GLY A CA 1
ATOM 829 C C . GLY A 1 103 ? -16.945 35.111 34.771 1.00 43.75 103 GLY A C 1
ATOM 830 O O . GLY A 1 103 ? -16.216 36.071 34.545 1.00 43.75 103 GLY A O 1
ATOM 831 N N . GLN A 1 104 ? -18.262 35.248 34.933 1.00 41.34 104 GLN A N 1
ATOM 832 C CA . GLN A 1 104 ? -18.834 36.469 35.513 1.00 41.34 104 GLN A CA 1
ATOM 833 C C . GLN A 1 104 ? -19.756 36.097 36.672 1.00 41.34 104 GLN A C 1
ATOM 835 O O . GLN A 1 104 ? -20.880 35.644 36.457 1.00 41.34 104 GLN A O 1
ATOM 840 N N . SER A 1 105 ? -19.271 36.290 37.897 1.00 48.62 105 SER A N 1
ATOM 841 C CA . SER A 1 105 ? -20.028 36.763 39.067 1.00 48.62 105 SER A CA 1
ATOM 842 C C . SER A 1 105 ? -19.043 37.148 40.160 1.00 48.62 105 SER A C 1
ATOM 844 O O . SER A 1 105 ? -18.155 36.317 40.451 1.00 48.62 105 SER A O 1
#